Protein AF-A0A966STJ0-F1 (afdb_monomer_lite)

Sequence (130 aa):
MSTTLALPTVEEEVWRYSRIGELDLAKYRSATSTTTVENAEGVQLAGSEASGLMGVAITTAPDVFAQMNTDNAAVIALKIAKGRVHATTVVITHTINESGVVVYPRLVIDAAENSEITVVERFVSADDVA

pLDDT: mean 93.43, std 9.1, range [36.28, 98.81]

Secondary structure (DSSP, 8-state):
----PPPP-TTSGGGTTS-GGG--GGG-EE---EEEEES-TTTEE-HHHHHTTTTSS--S-S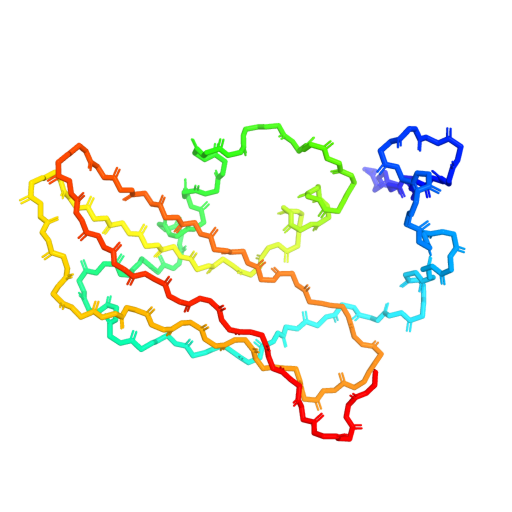SHHHHHHHHT-EEEEEEE-TT-B--S-EEEEEEE-STTEE--EEEEEEE-TT-B--EEEEEEE-TT--

Structure (mmCIF, N/CA/C/O backbone):
data_AF-A0A966STJ0-F1
#
_entry.id   AF-A0A966STJ0-F1
#
loop_
_atom_site.group_PDB
_atom_site.id
_atom_site.type_symbol
_atom_site.label_atom_id
_atom_site.label_alt_id
_atom_site.label_comp_id
_atom_site.label_asym_id
_atom_site.label_entity_id
_atom_site.label_seq_id
_atom_site.pdbx_PDB_ins_code
_atom_site.Cartn_x
_atom_site.Cartn_y
_atom_site.Cartn_z
_atom_site.occupancy
_atom_site.B_iso_or_equiv
_atom_site.auth_seq_id
_atom_site.auth_comp_id
_atom_site.auth_asym_id
_atom_site.auth_atom_id
_atom_site.pdbx_PDB_model_num
ATOM 1 N N . MET A 1 1 ? 9.464 21.736 -12.434 1.00 36.28 1 MET A N 1
ATOM 2 C CA . MET A 1 1 ? 10.486 20.942 -13.145 1.00 36.28 1 MET A CA 1
ATOM 3 C C . MET A 1 1 ? 10.380 19.529 -12.612 1.00 36.28 1 MET A C 1
ATOM 5 O O . MET A 1 1 ? 10.406 19.387 -11.400 1.00 36.28 1 MET A O 1
ATOM 9 N N . SER A 1 2 ? 10.147 18.528 -13.464 1.00 44.66 2 SER A N 1
ATOM 10 C CA . SER A 1 2 ? 10.057 17.136 -13.008 1.00 44.66 2 SER A CA 1
ATOM 11 C C . SER A 1 2 ? 11.478 16.608 -12.846 1.00 44.66 2 SER A C 1
ATOM 13 O O . SER A 1 2 ? 12.163 16.369 -13.839 1.00 44.66 2 SER A O 1
ATOM 15 N N . THR A 1 3 ? 11.963 16.520 -11.611 1.00 48.38 3 THR A N 1
ATOM 16 C CA . THR A 1 3 ? 13.266 15.921 -11.320 1.00 48.38 3 THR A CA 1
ATOM 17 C C . THR A 1 3 ? 13.141 14.427 -11.589 1.00 48.38 3 THR A C 1
ATOM 19 O O . THR A 1 3 ? 12.333 13.753 -10.959 1.00 48.38 3 THR A O 1
ATOM 22 N N . THR A 1 4 ? 13.881 13.906 -12.567 1.00 71.44 4 THR A N 1
ATOM 23 C CA . THR A 1 4 ? 13.948 12.454 -12.770 1.00 71.44 4 THR A CA 1
ATOM 24 C C . THR A 1 4 ? 14.695 11.866 -11.579 1.00 71.44 4 THR A C 1
ATOM 26 O O . THR A 1 4 ? 15.853 12.213 -11.353 1.00 71.44 4 THR A O 1
ATOM 29 N N . LEU A 1 5 ? 14.015 11.042 -10.784 1.00 79.56 5 LEU A N 1
ATOM 30 C CA . LEU A 1 5 ? 14.624 10.337 -9.664 1.00 79.56 5 LEU A CA 1
ATOM 31 C C . LEU A 1 5 ? 15.671 9.349 -10.200 1.00 79.56 5 LEU A C 1
ATOM 33 O O . LEU A 1 5 ? 15.371 8.552 -11.088 1.00 79.56 5 LEU A O 1
ATOM 37 N N . ALA A 1 6 ? 16.898 9.414 -9.681 1.00 87.50 6 ALA A N 1
ATOM 38 C CA . ALA A 1 6 ? 17.951 8.476 -10.053 1.00 87.50 6 ALA A CA 1
ATOM 39 C C . ALA A 1 6 ? 17.683 7.113 -9.401 1.00 87.50 6 ALA A C 1
ATOM 41 O O . ALA A 1 6 ? 17.448 7.039 -8.194 1.00 87.50 6 ALA A O 1
ATOM 42 N N . LEU A 1 7 ? 17.709 6.045 -10.201 1.00 91.56 7 LEU A N 1
ATOM 43 C CA . LEU A 1 7 ? 17.601 4.685 -9.683 1.00 91.56 7 LEU A CA 1
ATOM 44 C C . LEU A 1 7 ? 18.905 4.273 -8.986 1.00 91.56 7 LEU A C 1
ATOM 46 O O . LEU A 1 7 ? 19.980 4.596 -9.499 1.00 91.56 7 LEU A O 1
ATOM 50 N N . PRO A 1 8 ? 18.819 3.568 -7.846 1.00 93.44 8 PRO A N 1
ATOM 51 C CA . PRO A 1 8 ? 19.990 3.117 -7.118 1.00 93.44 8 PRO A CA 1
ATOM 52 C C . PRO A 1 8 ? 20.766 2.052 -7.887 1.00 93.44 8 PRO A C 1
ATOM 54 O O . PRO A 1 8 ? 20.228 1.354 -8.752 1.00 93.44 8 PRO A O 1
ATOM 57 N N . THR A 1 9 ? 22.034 1.889 -7.522 1.00 93.19 9 THR A N 1
ATOM 58 C CA . THR A 1 9 ? 22.910 0.858 -8.092 1.00 93.19 9 THR A CA 1
ATOM 59 C C . THR A 1 9 ? 23.404 -0.107 -7.017 1.00 93.19 9 THR A C 1
ATOM 61 O O . THR A 1 9 ? 23.339 0.163 -5.821 1.00 93.19 9 THR A O 1
ATOM 64 N N . VAL A 1 10 ? 23.950 -1.250 -7.440 1.00 94.50 10 VAL A N 1
ATOM 65 C CA . VAL A 1 10 ? 24.557 -2.242 -6.531 1.00 94.50 10 VAL A CA 1
ATOM 66 C C . VAL A 1 10 ? 25.848 -1.753 -5.853 1.00 94.50 10 VAL A C 1
ATOM 68 O O . VAL A 1 10 ? 26.373 -2.440 -4.976 1.00 94.50 10 VAL A O 1
ATOM 71 N N . GLU A 1 11 ? 26.382 -0.591 -6.251 1.00 94.25 11 GLU A N 1
ATOM 72 C CA . GLU A 1 11 ? 27.538 0.039 -5.595 1.00 94.25 11 GLU A CA 1
ATOM 73 C C . GLU A 1 11 ? 27.163 0.603 -4.215 1.00 94.25 11 GLU A C 1
ATOM 75 O O . GLU A 1 11 ? 28.009 0.685 -3.320 1.00 94.25 11 GLU A O 1
ATOM 80 N N . GLU A 1 12 ? 25.886 0.934 -4.013 1.00 93.44 12 GLU A N 1
ATOM 81 C CA . GLU A 1 12 ? 25.345 1.374 -2.732 1.00 93.44 12 GLU A CA 1
ATOM 82 C C . GLU A 1 12 ? 25.196 0.195 -1.758 1.00 93.44 12 GLU A C 1
ATOM 84 O O . GLU A 1 12 ? 24.626 -0.846 -2.087 1.00 93.44 12 GLU A O 1
ATOM 89 N N . GLU A 1 13 ? 25.662 0.373 -0.515 1.00 93.56 13 GLU A N 1
ATOM 90 C CA . GLU A 1 13 ? 25.654 -0.667 0.531 1.00 93.56 13 GLU A CA 1
ATOM 91 C C . GLU A 1 13 ? 24.276 -1.322 0.712 1.00 93.56 13 GLU A C 1
ATOM 93 O O . GLU A 1 13 ? 24.177 -2.545 0.791 1.00 93.56 13 GLU A O 1
ATOM 98 N N . VAL A 1 14 ? 23.212 -0.511 0.721 1.00 92.69 14 VAL A N 1
ATOM 99 C CA . VAL A 1 14 ? 21.820 -0.947 0.937 1.00 92.69 14 VAL A CA 1
ATOM 100 C C . VAL A 1 14 ? 21.338 -1.896 -0.172 1.00 92.69 14 VAL A C 1
ATOM 102 O O . VAL A 1 14 ? 20.484 -2.746 0.072 1.00 92.69 14 VAL A O 1
ATOM 105 N N . TRP A 1 15 ? 21.916 -1.803 -1.372 1.00 95.88 15 TRP A N 1
ATOM 106 C CA . TRP A 1 15 ? 21.473 -2.528 -2.563 1.00 95.88 15 TRP A CA 1
ATOM 107 C C . TRP A 1 15 ? 22.442 -3.612 -3.036 1.00 95.88 15 TRP A C 1
ATOM 109 O O . TRP A 1 15 ? 22.114 -4.340 -3.972 1.00 95.88 15 TRP A O 1
ATOM 119 N N . ARG A 1 16 ? 23.600 -3.783 -2.382 1.00 95.81 16 ARG A N 1
ATOM 120 C CA . ARG A 1 16 ? 24.671 -4.706 -2.808 1.00 95.81 16 ARG A CA 1
ATOM 121 C C . ARG A 1 16 ? 24.207 -6.143 -3.063 1.00 95.81 16 ARG A C 1
ATO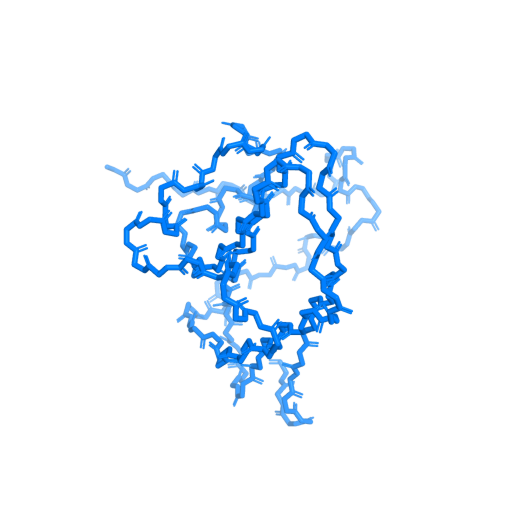M 123 O O . ARG A 1 16 ? 24.748 -6.818 -3.934 1.00 95.81 16 ARG A O 1
ATOM 130 N N . TYR A 1 17 ? 23.234 -6.620 -2.290 1.00 95.44 17 TYR A N 1
ATOM 131 C CA . TYR A 1 17 ? 22.709 -7.987 -2.394 1.00 95.44 17 TYR A CA 1
ATOM 132 C C . TYR A 1 17 ? 21.354 -8.067 -3.112 1.00 95.44 17 TYR A C 1
ATOM 134 O O . TYR A 1 17 ? 20.776 -9.148 -3.217 1.00 95.44 17 TYR A O 1
ATOM 142 N N . SER A 1 18 ? 20.845 -6.938 -3.611 1.00 93.06 18 SER A N 1
ATOM 143 C CA . SER A 1 18 ? 19.657 -6.869 -4.459 1.00 93.06 18 SER A CA 1
ATOM 144 C C . SER A 1 18 ? 20.060 -6.911 -5.932 1.00 93.06 18 SER A C 1
ATOM 146 O O . SER A 1 18 ? 21.119 -6.424 -6.321 1.00 93.06 18 SER A O 1
ATOM 148 N N . ARG A 1 19 ? 19.181 -7.425 -6.794 1.00 94.56 19 ARG A N 1
ATOM 149 C CA . ARG A 1 19 ? 19.342 -7.353 -8.256 1.00 94.56 19 ARG A CA 1
ATOM 150 C C . ARG A 1 19 ? 18.851 -6.018 -8.816 1.00 94.56 19 ARG A C 1
ATOM 152 O O . ARG A 1 19 ? 18.232 -5.972 -9.872 1.00 94.56 19 ARG A O 1
ATOM 159 N N . ILE A 1 20 ? 19.092 -4.920 -8.101 1.00 94.62 20 ILE A N 1
ATOM 160 C CA . ILE A 1 20 ? 18.471 -3.631 -8.420 1.00 94.62 20 ILE A CA 1
ATOM 161 C C . ILE A 1 20 ? 18.865 -3.104 -9.806 1.00 94.62 20 ILE A C 1
ATOM 163 O O . ILE A 1 20 ? 18.064 -2.450 -10.460 1.00 94.62 20 ILE A O 1
ATOM 167 N N . GLY A 1 21 ? 20.054 -3.473 -10.297 1.00 92.00 21 GLY A N 1
ATOM 168 C CA . GLY A 1 21 ? 20.509 -3.147 -11.652 1.00 92.00 21 GLY A CA 1
ATOM 169 C C . GLY A 1 21 ? 19.772 -3.886 -12.780 1.00 92.00 21 GLY A C 1
ATOM 170 O O . GLY A 1 21 ? 19.942 -3.522 -13.939 1.00 92.00 21 GLY A O 1
ATOM 171 N N . GLU A 1 22 ? 18.966 -4.908 -12.471 1.00 93.94 22 GLU A N 1
ATOM 172 C CA . GLU A 1 22 ? 18.102 -5.597 -13.445 1.00 93.94 22 GLU A CA 1
ATOM 173 C C . GLU A 1 22 ? 16.721 -4.925 -13.579 1.00 93.94 22 GLU A C 1
ATOM 175 O O . GLU A 1 22 ? 16.000 -5.190 -14.544 1.00 93.94 22 GLU A O 1
ATOM 180 N N . LEU A 1 23 ? 16.341 -4.049 -12.636 1.00 93.25 23 LEU A N 1
ATOM 181 C CA . LEU A 1 23 ? 15.062 -3.344 -12.661 1.00 93.25 23 LEU A CA 1
ATOM 182 C C . LEU A 1 23 ? 15.094 -2.208 -13.689 1.00 93.25 23 LEU A C 1
ATOM 184 O O . LEU A 1 23 ? 15.762 -1.194 -13.506 1.00 93.25 23 LEU A O 1
ATOM 188 N N . ASP A 1 24 ? 14.293 -2.354 -14.740 1.00 92.50 24 ASP A N 1
ATOM 189 C CA . ASP A 1 24 ? 14.081 -1.322 -15.752 1.00 92.50 24 ASP A CA 1
ATOM 190 C C . ASP A 1 24 ? 12.651 -0.781 -15.654 1.00 92.50 24 ASP A C 1
ATOM 192 O O . ASP A 1 24 ? 11.716 -1.329 -16.244 1.00 92.50 24 ASP A O 1
ATOM 196 N N . LEU A 1 25 ? 12.480 0.303 -14.890 1.00 91.69 25 LEU A N 1
ATOM 197 C CA . LEU A 1 25 ? 11.174 0.938 -14.698 1.00 91.69 25 LEU A CA 1
ATOM 198 C C . LEU A 1 25 ? 10.571 1.485 -15.998 1.00 91.69 25 LEU A C 1
ATOM 200 O O . LEU A 1 25 ? 9.354 1.619 -16.072 1.00 91.69 25 LEU A O 1
ATOM 204 N N . ALA A 1 26 ? 11.373 1.762 -17.033 1.00 91.94 26 ALA A N 1
ATOM 205 C CA . ALA A 1 26 ? 10.859 2.284 -18.299 1.00 91.94 26 ALA A CA 1
ATOM 206 C C . ALA A 1 26 ? 10.016 1.253 -19.071 1.00 91.94 26 ALA A C 1
ATOM 208 O O . ALA A 1 26 ? 9.260 1.624 -19.969 1.00 91.94 26 ALA A O 1
ATOM 209 N N . LYS A 1 27 ? 10.115 -0.035 -18.715 1.00 94.00 27 LYS A N 1
ATOM 210 C CA . LYS A 1 27 ? 9.264 -1.104 -19.259 1.00 94.00 27 LYS A CA 1
ATOM 211 C C . LYS A 1 27 ? 7.857 -1.119 -18.668 1.00 94.00 27 LYS A C 1
ATOM 213 O O . LYS A 1 27 ? 6.988 -1.788 -19.222 1.00 94.00 27 LYS A O 1
ATOM 218 N N . TYR A 1 28 ? 7.637 -0.413 -17.562 1.00 94.81 28 TYR A N 1
ATOM 219 C CA . TYR A 1 28 ? 6.372 -0.413 -16.847 1.00 94.81 28 TYR A CA 1
ATOM 220 C C . TYR A 1 28 ? 5.646 0.907 -17.050 1.00 94.81 28 TYR A C 1
ATOM 222 O O . TYR A 1 28 ? 6.236 1.986 -17.010 1.00 94.81 28 TYR A O 1
ATOM 230 N N . ARG A 1 29 ? 4.330 0.826 -17.218 1.00 95.62 29 ARG A N 1
ATOM 231 C CA . ARG A 1 29 ? 3.464 2.005 -17.201 1.00 95.62 29 ARG A CA 1
ATOM 232 C C . ARG A 1 29 ? 2.759 2.134 -15.858 1.00 95.62 29 ARG A C 1
ATOM 234 O O . ARG A 1 29 ? 2.409 1.130 -15.241 1.00 95.62 29 ARG A O 1
ATOM 241 N N . SER A 1 30 ? 2.500 3.359 -15.424 1.00 95.19 30 SER A N 1
ATOM 242 C CA . SER A 1 30 ? 1.726 3.582 -14.204 1.00 95.19 30 SER A CA 1
ATOM 243 C C . SER A 1 30 ? 0.288 3.089 -14.369 1.00 95.19 30 SER A C 1
ATOM 245 O O . SER A 1 30 ? -0.361 3.368 -15.379 1.00 95.19 30 SER A O 1
ATOM 247 N N . ALA A 1 31 ? -0.216 2.389 -13.358 1.00 95.38 31 ALA A N 1
ATOM 248 C CA . ALA A 1 31 ? -1.603 1.956 -13.268 1.00 95.38 31 ALA A CA 1
ATOM 249 C C . ALA A 1 31 ? -2.099 2.009 -11.815 1.00 95.38 31 ALA A C 1
ATOM 251 O O . ALA A 1 31 ? -1.380 2.399 -10.892 1.00 95.38 31 ALA A O 1
ATOM 252 N N . THR A 1 32 ? -3.343 1.590 -11.604 1.00 94.31 32 THR A N 1
ATOM 253 C CA . THR A 1 32 ? -3.930 1.410 -10.273 1.00 94.31 32 THR A CA 1
ATOM 254 C C . THR A 1 32 ? -4.314 -0.052 -10.096 1.00 94.31 32 THR A C 1
ATOM 256 O O . THR A 1 32 ? -4.8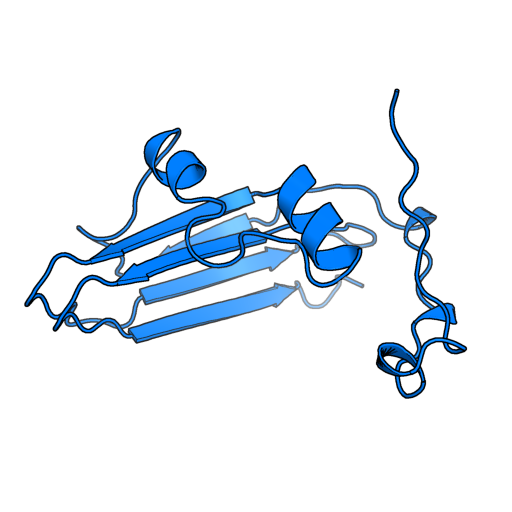66 -0.666 -11.008 1.00 94.31 32 THR A O 1
ATOM 259 N N . SER A 1 33 ? -4.029 -0.621 -8.925 1.00 95.38 33 SER A N 1
ATOM 260 C CA . SER A 1 33 ? -4.513 -1.953 -8.571 1.00 95.38 33 SER A CA 1
ATOM 261 C C . SER A 1 33 ? -5.995 -1.902 -8.203 1.00 95.38 33 SER A C 1
ATOM 263 O O . SER A 1 33 ? -6.486 -0.927 -7.632 1.00 95.38 33 SER A O 1
ATOM 265 N N . THR A 1 34 ? -6.722 -2.982 -8.478 1.00 96.81 34 THR A N 1
ATOM 266 C CA . THR A 1 34 ? -8.058 -3.144 -7.896 1.00 96.81 34 THR A CA 1
ATOM 267 C C . THR A 1 34 ? -7.879 -3.468 -6.422 1.00 96.81 34 THR A C 1
ATOM 269 O O . THR A 1 34 ? -7.253 -4.474 -6.096 1.00 96.81 34 THR A O 1
ATOM 272 N N . THR A 1 35 ? -8.397 -2.620 -5.533 1.00 97.69 35 THR A N 1
ATOM 273 C CA . THR A 1 35 ? -8.232 -2.818 -4.091 1.00 97.69 35 THR A CA 1
ATOM 274 C C . THR A 1 35 ? -9.561 -3.067 -3.400 1.00 97.69 35 THR A C 1
ATOM 276 O O . THR A 1 35 ? -10.525 -2.333 -3.606 1.00 97.69 35 THR A O 1
ATOM 279 N N . THR A 1 36 ? -9.588 -4.095 -2.557 1.00 98.19 36 THR A N 1
ATOM 280 C CA . THR A 1 36 ? -10.689 -4.387 -1.635 1.00 98.19 36 THR A CA 1
ATOM 281 C C . THR A 1 36 ? -10.212 -4.205 -0.202 1.00 98.19 36 THR A C 1
ATOM 283 O O . THR A 1 36 ? -9.053 -4.482 0.114 1.00 98.19 36 THR A O 1
ATOM 286 N N . VAL A 1 37 ? -11.104 -3.707 0.652 1.00 98.44 37 VAL A N 1
ATOM 287 C CA . VAL A 1 37 ? -10.869 -3.547 2.086 1.00 98.44 37 VAL A CA 1
ATOM 288 C C . VAL A 1 37 ? -12.035 -4.200 2.808 1.00 98.44 37 VAL A C 1
ATOM 290 O O . VAL A 1 37 ? -13.181 -3.787 2.644 1.00 98.44 37 VAL A O 1
ATOM 293 N N . GLU A 1 38 ? -11.739 -5.240 3.572 1.00 98.69 38 GLU A N 1
ATOM 294 C CA . GLU A 1 38 ? -12.720 -6.031 4.306 1.00 98.69 38 GLU A CA 1
ATOM 295 C C . GLU A 1 38 ? -12.595 -5.760 5.806 1.00 98.69 38 GLU A C 1
ATOM 297 O O . GLU A 1 38 ? -11.488 -5.586 6.324 1.00 98.69 38 GLU A O 1
ATOM 302 N N . ASN A 1 39 ? -13.731 -5.775 6.508 1.00 98.31 39 ASN A N 1
ATOM 303 C CA . ASN A 1 39 ? -13.834 -5.626 7.962 1.00 98.31 39 ASN A CA 1
ATOM 304 C C . ASN A 1 39 ? -13.246 -4.319 8.521 1.00 98.31 39 ASN A C 1
ATOM 306 O O . ASN A 1 39 ? -12.731 -4.321 9.635 1.00 98.31 39 ASN A O 1
ATOM 310 N N . ALA A 1 40 ? -13.254 -3.215 7.770 1.00 97.75 40 ALA A N 1
ATOM 311 C CA . ALA A 1 40 ? -12.669 -1.937 8.198 1.00 97.75 40 ALA A CA 1
ATOM 312 C C . ALA A 1 40 ? -13.708 -0.916 8.692 1.00 97.75 40 ALA A C 1
ATOM 314 O O . ALA A 1 40 ? -13.451 0.295 8.721 1.00 97.75 40 ALA A O 1
ATOM 315 N N . GLU A 1 41 ? -14.898 -1.385 9.071 1.00 96.38 41 GLU A N 1
ATOM 316 C CA . GLU A 1 41 ? -15.994 -0.529 9.504 1.00 96.38 41 GLU A CA 1
ATOM 317 C C . GLU A 1 41 ? -15.578 0.311 10.718 1.00 96.38 41 GLU A C 1
ATOM 319 O O . GLU A 1 41 ? -15.094 -0.198 11.728 1.00 96.38 41 GLU A O 1
ATOM 324 N N . GLY A 1 42 ? -15.774 1.627 10.619 1.00 95.62 42 GLY A N 1
ATOM 325 C CA . GLY A 1 42 ? -15.465 2.566 11.699 1.00 95.62 42 GLY A CA 1
ATOM 326 C C . GLY A 1 42 ? -13.981 2.900 11.882 1.00 95.62 42 GLY A C 1
ATOM 327 O O . GLY A 1 42 ? -13.678 3.725 12.742 1.00 95.62 42 GLY A O 1
ATOM 328 N N . VAL A 1 43 ? -13.076 2.315 11.088 1.00 97.81 43 VAL A N 1
ATOM 329 C CA . VAL A 1 43 ? -11.635 2.632 11.124 1.00 97.81 43 VAL A CA 1
ATOM 330 C C . VAL A 1 43 ? -11.088 3.136 9.788 1.00 97.81 43 VAL A C 1
ATOM 332 O O . VAL A 1 43 ? -10.104 3.871 9.790 1.00 97.81 43 VAL A O 1
ATOM 335 N N . GLN A 1 44 ? -11.700 2.794 8.650 1.00 98.12 44 GLN A N 1
ATOM 336 C CA . GLN A 1 44 ? -11.251 3.286 7.345 1.00 98.12 44 GLN A CA 1
ATOM 337 C C . GLN A 1 44 ? -11.666 4.743 7.103 1.00 98.12 44 GLN A C 1
ATOM 339 O O . GLN A 1 44 ? -12.842 5.092 7.197 1.00 98.12 44 GLN A O 1
ATOM 344 N N . LEU A 1 45 ? -10.695 5.580 6.734 1.00 97.31 45 LEU A N 1
ATOM 345 C CA . LEU A 1 45 ? -10.921 6.953 6.283 1.00 97.31 45 LEU A CA 1
ATOM 346 C C . LEU A 1 45 ? -11.093 7.008 4.760 1.00 97.31 45 LEU A C 1
ATOM 348 O O . LEU A 1 45 ? -10.591 6.151 4.030 1.00 97.31 45 LEU A O 1
ATOM 352 N N . ALA A 1 46 ? -11.757 8.057 4.274 1.00 92.69 46 ALA A N 1
ATOM 353 C CA . ALA A 1 46 ? -12.003 8.272 2.851 1.00 92.69 46 ALA A CA 1
ATOM 354 C C . ALA A 1 46 ? -11.517 9.651 2.378 1.00 92.69 46 ALA A C 1
ATOM 356 O O . ALA A 1 46 ? -11.403 10.600 3.154 1.00 92.69 46 ALA A O 1
ATOM 357 N N . GLY A 1 47 ? -11.253 9.764 1.073 1.00 92.62 47 GLY A N 1
ATOM 358 C CA . GLY A 1 47 ? -10.951 11.035 0.412 1.00 92.62 47 GLY A CA 1
ATOM 359 C C . GLY A 1 47 ? -9.788 11.802 1.050 1.00 92.62 47 GLY A C 1
ATOM 360 O O . GLY A 1 47 ? -8.737 11.238 1.348 1.00 92.62 47 GLY A O 1
ATOM 361 N N . SER A 1 48 ? -9.982 13.104 1.269 1.00 93.81 48 SER A N 1
ATOM 362 C CA . SER A 1 48 ? -8.943 13.996 1.797 1.00 93.81 48 SER A CA 1
ATOM 363 C C . SER A 1 48 ? -8.507 13.667 3.225 1.00 93.81 48 SER A C 1
ATOM 365 O O . SER A 1 48 ? -7.373 13.967 3.581 1.00 93.81 48 SER A O 1
ATOM 367 N N . GLU A 1 49 ? -9.368 13.051 4.042 1.00 94.50 49 GLU A N 1
ATOM 368 C CA . GLU A 1 49 ? -8.985 12.616 5.392 1.00 94.50 49 GLU A CA 1
ATOM 369 C C . GLU A 1 49 ? -7.962 11.481 5.336 1.00 94.50 49 GLU A C 1
ATOM 371 O O . GLU A 1 49 ? -7.012 11.469 6.115 1.00 94.50 49 GLU A O 1
ATOM 376 N N . ALA A 1 50 ? -8.109 10.569 4.368 1.00 95.06 50 ALA A N 1
ATOM 377 C CA . ALA A 1 50 ? -7.141 9.505 4.145 1.00 95.06 50 ALA A CA 1
ATOM 378 C C . ALA A 1 50 ? -5.796 10.065 3.661 1.00 95.06 50 ALA A C 1
ATOM 380 O O . ALA A 1 50 ? -4.755 9.776 4.249 1.00 95.06 50 ALA A O 1
ATOM 381 N N . SER A 1 51 ? -5.812 10.924 2.636 1.00 93.12 51 SER A N 1
ATOM 382 C CA . SER A 1 51 ? -4.592 11.565 2.125 1.00 93.12 51 SER A CA 1
ATOM 383 C C . SER A 1 51 ? -3.912 12.460 3.166 1.00 93.12 51 SER A C 1
ATOM 385 O O . SER A 1 51 ? -2.690 12.560 3.175 1.00 93.12 51 SER A O 1
ATOM 387 N N . GLY A 1 52 ? -4.679 13.069 4.075 1.00 93.56 52 GLY A N 1
ATOM 388 C CA . GLY A 1 52 ? -4.159 13.897 5.164 1.00 93.56 52 GLY A CA 1
ATOM 389 C C . GLY A 1 52 ? -3.319 13.136 6.195 1.00 93.56 52 GLY A C 1
ATOM 390 O O . GLY A 1 52 ? -2.557 13.765 6.923 1.00 93.56 52 GLY A O 1
ATOM 391 N N . LEU A 1 53 ? -3.416 11.800 6.247 1.00 93.25 53 LEU A N 1
ATOM 392 C CA . LEU A 1 53 ? -2.543 10.971 7.083 1.00 93.25 53 LEU A CA 1
ATOM 393 C C . LEU A 1 53 ? -1.220 10.600 6.400 1.00 93.25 53 LEU A C 1
ATOM 395 O O . LEU A 1 53 ? -0.337 10.027 7.040 1.00 93.25 53 LEU A O 1
ATOM 399 N N . MET A 1 54 ? -1.019 10.919 5.121 1.00 92.12 54 MET A N 1
ATOM 400 C CA . MET A 1 54 ? 0.290 10.712 4.507 1.00 92.12 54 MET A CA 1
ATOM 401 C C . MET A 1 54 ? 1.359 11.533 5.235 1.00 92.12 54 MET A C 1
ATOM 403 O O . MET A 1 54 ? 1.190 12.720 5.495 1.00 92.12 54 MET A O 1
ATOM 407 N N . GLY A 1 55 ? 2.481 10.890 5.558 1.00 87.00 55 GLY A N 1
ATOM 408 C CA . GLY A 1 55 ? 3.607 11.551 6.217 1.00 87.00 55 GLY A CA 1
ATOM 409 C C . GLY A 1 55 ? 3.547 11.584 7.746 1.00 87.00 55 GLY A C 1
ATOM 410 O O . GLY A 1 55 ? 4.493 12.071 8.353 1.00 87.00 55 GLY A O 1
ATOM 411 N N . VAL A 1 56 ? 2.508 11.033 8.391 1.00 86.69 56 VAL A N 1
ATOM 412 C CA . VAL A 1 56 ? 2.442 10.985 9.870 1.00 86.69 56 VAL A CA 1
ATOM 413 C C . VAL A 1 56 ? 3.495 10.062 10.492 1.00 86.69 56 VAL A C 1
ATOM 415 O O . VAL A 1 56 ? 3.973 10.336 11.588 1.00 86.69 56 VAL A O 1
ATOM 418 N N . ALA A 1 57 ? 3.871 8.986 9.792 1.00 86.44 57 ALA A N 1
ATOM 419 C CA . ALA A 1 57 ? 4.856 8.005 10.258 1.00 86.44 57 ALA A CA 1
ATOM 420 C C . ALA A 1 57 ? 6.193 8.101 9.504 1.00 86.44 57 ALA A C 1
ATOM 422 O O . ALA A 1 57 ? 7.254 8.163 10.119 1.00 86.44 57 ALA A O 1
ATOM 423 N N . ILE A 1 58 ? 6.149 8.136 8.167 1.00 88.62 58 ILE A N 1
ATOM 424 C CA . ILE A 1 58 ? 7.331 8.299 7.309 1.00 88.62 58 ILE A CA 1
ATOM 425 C C . ILE A 1 58 ? 7.372 9.753 6.840 1.00 88.62 58 ILE A C 1
ATOM 427 O O . ILE A 1 58 ? 6.706 10.106 5.868 1.00 88.62 58 ILE A O 1
ATOM 431 N N . THR A 1 59 ? 8.124 10.591 7.551 1.00 90.25 59 THR A N 1
ATOM 432 C CA . THR A 1 59 ? 8.257 12.035 7.273 1.00 90.25 59 THR A CA 1
ATOM 433 C C . THR A 1 59 ? 9.346 12.358 6.250 1.00 90.25 59 THR A C 1
ATOM 435 O O . THR A 1 59 ? 9.296 13.404 5.609 1.00 90.25 59 THR A O 1
ATOM 438 N N . THR A 1 60 ? 10.298 11.444 6.064 1.00 92.31 60 THR A N 1
ATOM 439 C CA . THR A 1 60 ? 11.367 11.521 5.063 1.00 92.31 60 THR A CA 1
ATOM 440 C C . THR A 1 60 ? 11.408 10.200 4.310 1.00 92.31 60 THR A C 1
ATOM 442 O O . THR A 1 60 ? 11.406 9.141 4.939 1.00 92.31 60 THR A O 1
ATOM 445 N N . ALA A 1 61 ? 11.443 10.245 2.976 1.00 92.62 61 ALA A N 1
ATOM 446 C CA . ALA A 1 61 ? 11.564 9.038 2.166 1.00 92.62 61 ALA A CA 1
ATOM 447 C C . ALA A 1 61 ? 12.934 8.368 2.420 1.00 92.62 61 ALA A C 1
ATOM 449 O O . ALA A 1 61 ? 13.960 9.020 2.219 1.00 92.62 61 ALA A O 1
ATOM 450 N N . PRO A 1 62 ? 12.979 7.101 2.875 1.00 91.88 62 PRO A N 1
ATOM 451 C CA . PRO A 1 62 ? 14.238 6.401 3.138 1.00 91.88 62 PRO A CA 1
ATOM 452 C C . PRO A 1 62 ? 15.019 6.051 1.864 1.00 91.88 62 PRO A C 1
ATOM 454 O O . PRO A 1 62 ? 16.233 5.882 1.923 1.00 91.88 62 PRO A O 1
ATOM 457 N N . ASP A 1 63 ? 14.334 5.942 0.726 1.00 93.44 63 ASP A N 1
ATOM 458 C CA . ASP A 1 63 ? 14.920 5.626 -0.570 1.00 93.44 63 ASP A CA 1
ATOM 459 C C . ASP A 1 63 ? 14.064 6.183 -1.721 1.00 93.44 63 ASP A C 1
ATOM 461 O O . ASP A 1 63 ? 13.009 6.803 -1.523 1.00 93.44 63 ASP A O 1
ATOM 465 N N . VAL A 1 64 ? 14.529 5.949 -2.950 1.00 93.38 64 VAL A N 1
ATOM 466 C CA . VAL A 1 64 ? 13.857 6.412 -4.163 1.00 93.38 64 VAL A CA 1
ATOM 467 C C . VAL A 1 64 ? 12.477 5.777 -4.365 1.00 93.38 64 VAL A C 1
ATOM 469 O O . VAL A 1 64 ? 11.576 6.437 -4.876 1.00 93.38 64 VAL A O 1
ATOM 472 N N . PHE A 1 65 ? 12.271 4.523 -3.961 1.00 94.50 65 PHE A N 1
ATOM 473 C CA . PHE A 1 65 ? 11.009 3.810 -4.164 1.00 94.50 65 PHE A CA 1
ATOM 474 C C . PHE A 1 65 ? 9.947 4.294 -3.184 1.00 94.50 65 PHE A C 1
ATOM 476 O O . PHE A 1 65 ? 8.789 4.460 -3.565 1.00 94.50 65 PHE A O 1
ATOM 483 N N . ALA A 1 66 ? 10.338 4.617 -1.951 1.00 93.38 66 ALA A N 1
ATOM 484 C CA . ALA A 1 66 ? 9.477 5.285 -0.991 1.00 93.38 66 ALA A CA 1
ATOM 485 C C . ALA A 1 66 ? 9.085 6.695 -1.463 1.00 93.38 66 ALA A C 1
ATOM 487 O O . ALA A 1 66 ? 7.940 7.109 -1.251 1.00 93.38 66 ALA A O 1
ATOM 488 N N . GLN A 1 67 ? 9.988 7.416 -2.141 1.00 94.56 67 GLN A N 1
ATOM 489 C CA . GLN A 1 67 ? 9.658 8.692 -2.782 1.00 94.56 67 GLN A CA 1
ATOM 490 C C . GLN A 1 67 ? 8.672 8.489 -3.941 1.00 94.56 67 GLN A C 1
ATOM 492 O O . GLN A 1 67 ? 7.603 9.090 -3.924 1.00 94.56 67 GLN A O 1
ATOM 497 N N . MET A 1 68 ? 8.950 7.572 -4.877 1.00 95.19 68 MET A N 1
ATOM 498 C CA . MET A 1 68 ? 8.043 7.257 -5.994 1.00 95.19 68 MET A CA 1
ATOM 499 C C . MET A 1 68 ? 6.650 6.832 -5.515 1.00 95.19 68 MET A C 1
ATOM 501 O O . MET A 1 68 ? 5.645 7.267 -6.074 1.00 95.19 68 MET A O 1
ATOM 505 N N . ASN A 1 69 ? 6.577 6.002 -4.471 1.00 94.56 69 ASN A N 1
ATOM 506 C CA . ASN A 1 69 ? 5.317 5.579 -3.870 1.00 94.56 69 ASN A CA 1
ATOM 507 C C . ASN A 1 69 ? 4.577 6.751 -3.210 1.00 94.56 69 ASN A C 1
ATOM 509 O O . ASN A 1 69 ? 3.359 6.825 -3.314 1.00 94.56 69 ASN A O 1
ATOM 513 N N . THR A 1 70 ? 5.295 7.689 -2.586 1.00 93.19 70 THR A N 1
ATOM 514 C CA . THR A 1 70 ? 4.704 8.918 -2.030 1.00 93.19 70 THR A CA 1
ATOM 515 C C . THR A 1 70 ? 4.145 9.817 -3.136 1.00 93.19 70 THR A C 1
ATOM 517 O O . THR A 1 70 ? 3.025 10.304 -3.010 1.00 93.19 70 THR A O 1
ATOM 520 N N . ASP A 1 71 ? 4.884 9.987 -4.233 1.00 93.50 71 ASP A N 1
ATOM 521 C CA . ASP A 1 71 ? 4.514 10.876 -5.341 1.00 93.50 71 ASP A CA 1
ATOM 522 C C . ASP A 1 71 ? 3.296 10.373 -6.136 1.00 93.50 71 ASP A C 1
ATOM 524 O O . ASP A 1 71 ? 2.583 11.169 -6.744 1.00 93.50 71 ASP A O 1
ATOM 528 N N . ASN A 1 72 ? 3.044 9.059 -6.126 1.00 94.81 72 ASN A N 1
ATOM 529 C CA . ASN A 1 72 ? 2.006 8.402 -6.932 1.00 94.81 72 ASN A CA 1
ATOM 530 C C . ASN A 1 72 ? 0.963 7.645 -6.084 1.00 94.81 72 ASN A C 1
ATOM 532 O O . ASN A 1 72 ? 0.272 6.762 -6.594 1.00 94.81 72 ASN A O 1
ATOM 536 N N . ALA A 1 73 ? 0.872 7.950 -4.789 1.00 94.62 73 ALA A N 1
ATOM 537 C CA . ALA A 1 73 ? 0.167 7.135 -3.804 1.00 94.62 73 ALA A CA 1
ATOM 538 C C . ALA A 1 73 ? -1.331 6.928 -4.100 1.00 94.62 73 ALA A C 1
ATOM 540 O O . ALA A 1 73 ? -2.117 7.875 -4.140 1.00 94.62 73 ALA A O 1
ATOM 541 N N . ALA A 1 74 ? -1.752 5.663 -4.160 1.00 95.44 74 ALA A N 1
ATOM 542 C CA . ALA A 1 74 ? -3.144 5.256 -3.995 1.00 95.44 74 ALA A CA 1
ATOM 543 C C . ALA A 1 74 ? -3.394 4.934 -2.510 1.00 95.44 74 ALA A C 1
ATOM 545 O O . ALA A 1 74 ? -3.064 3.845 -2.035 1.00 95.44 74 ALA A O 1
ATOM 546 N N . VAL A 1 75 ? -3.914 5.915 -1.765 1.00 96.50 75 VAL A N 1
ATOM 547 C CA . VAL A 1 75 ? -3.949 5.886 -0.292 1.00 96.50 75 VAL A CA 1
ATOM 548 C C . VAL A 1 75 ? -5.120 5.079 0.262 1.00 96.50 75 VAL A C 1
ATOM 550 O O . VAL A 1 75 ? -6.276 5.330 -0.073 1.00 96.50 75 VAL A O 1
ATOM 553 N N . ILE A 1 76 ? -4.811 4.192 1.206 1.00 97.50 76 ILE A N 1
ATOM 554 C CA . ILE A 1 76 ? -5.751 3.592 2.152 1.00 97.50 76 ILE A CA 1
ATOM 555 C C . ILE A 1 76 ? -5.293 3.968 3.549 1.00 97.50 76 ILE A C 1
ATOM 557 O O . ILE A 1 76 ? -4.137 3.761 3.911 1.00 97.50 76 ILE A O 1
ATOM 561 N N . ALA A 1 77 ? -6.202 4.532 4.333 1.00 97.69 77 ALA A N 1
ATOM 562 C CA . ALA A 1 77 ? -5.886 5.012 5.662 1.00 97.69 77 ALA A CA 1
ATOM 563 C C . ALA A 1 77 ? -6.827 4.397 6.694 1.00 97.69 77 ALA A C 1
ATOM 565 O O . ALA A 1 77 ? -8.048 4.449 6.540 1.00 97.69 77 ALA A O 1
ATOM 566 N N . LEU A 1 78 ? -6.245 3.835 7.749 1.00 98.12 78 LEU A N 1
ATOM 567 C CA . LEU A 1 78 ? -6.946 3.307 8.909 1.00 98.12 78 LEU A CA 1
ATOM 568 C C . LEU A 1 78 ? -6.604 4.176 10.116 1.00 98.12 78 LEU A C 1
ATOM 570 O O . LEU A 1 78 ? -5.433 4.449 10.370 1.00 98.12 78 LEU A O 1
ATOM 574 N N . LYS A 1 79 ? -7.610 4.597 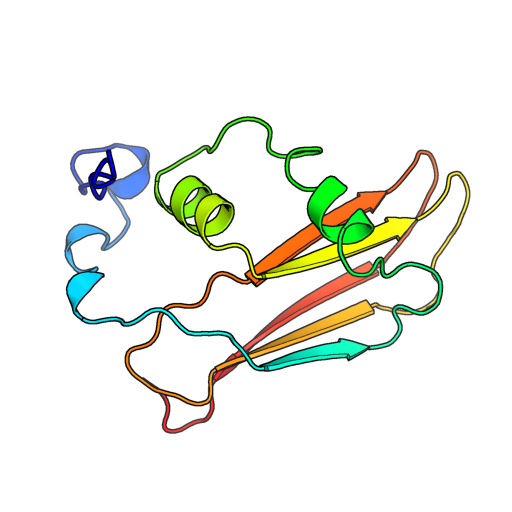10.876 1.00 97.56 79 LYS A N 1
ATOM 575 C CA . LYS A 1 79 ? -7.434 5.345 12.118 1.00 97.56 79 LYS A CA 1
ATOM 576 C C . LYS A 1 79 ? -8.210 4.668 13.232 1.00 97.56 79 LYS A C 1
ATOM 578 O O . LYS A 1 79 ? -9.414 4.457 13.111 1.00 97.56 79 LYS A O 1
ATOM 583 N N . ILE A 1 80 ? -7.536 4.370 14.338 1.00 97.69 80 ILE A N 1
ATOM 584 C CA . ILE A 1 80 ? -8.167 3.794 15.524 1.00 97.69 80 ILE A CA 1
ATOM 585 C C . ILE A 1 80 ? -7.955 4.702 16.736 1.00 97.69 80 ILE A C 1
ATOM 587 O O . ILE A 1 80 ? -6.853 5.170 17.023 1.00 97.69 80 ILE A O 1
ATOM 591 N N . ALA A 1 81 ? -9.054 5.010 17.426 1.00 97.62 81 ALA A N 1
ATOM 592 C CA . ALA A 1 81 ? -9.055 5.954 18.537 1.00 97.62 81 ALA A CA 1
ATOM 593 C C . ALA A 1 81 ? -8.441 5.362 19.816 1.00 97.62 81 ALA A C 1
ATOM 595 O O . ALA A 1 81 ? -8.393 4.147 20.010 1.00 97.62 81 ALA A O 1
ATOM 596 N N . LYS A 1 82 ? -8.015 6.249 20.723 1.00 98.38 82 LYS A N 1
ATOM 597 C CA . LYS A 1 82 ? -7.391 5.889 22.002 1.00 98.38 82 LYS A CA 1
ATOM 598 C C . LYS A 1 82 ? -8.269 4.917 22.796 1.00 98.38 82 LYS A C 1
ATOM 600 O O . LYS A 1 82 ? -9.467 5.154 22.955 1.00 98.38 82 LYS A O 1
ATOM 605 N N . GLY A 1 83 ? -7.669 3.849 23.321 1.00 98.50 83 GLY A N 1
ATOM 606 C CA . GLY A 1 83 ? -8.372 2.866 24.155 1.00 98.50 83 GLY A CA 1
ATOM 607 C C . GLY A 1 83 ? -9.350 1.954 23.404 1.00 98.50 83 GLY A C 1
ATOM 608 O O . GLY A 1 83 ? -10.184 1.315 24.046 1.00 98.50 83 GLY A O 1
ATOM 609 N N . ARG A 1 84 ? -9.333 1.932 22.063 1.00 98.31 84 ARG A N 1
ATOM 610 C CA . ARG A 1 84 ? -10.247 1.112 21.253 1.00 98.31 84 ARG A CA 1
ATOM 611 C C . ARG A 1 84 ? -9.549 -0.129 20.716 1.00 98.31 84 ARG A C 1
ATOM 613 O O . ARG A 1 84 ? -8.432 -0.044 20.224 1.00 98.31 84 ARG A O 1
ATOM 620 N N . VAL A 1 85 ? -10.265 -1.247 20.740 1.00 98.38 85 VAL A N 1
ATOM 621 C CA . VAL A 1 85 ? -9.877 -2.492 20.073 1.00 98.38 85 VAL A CA 1
ATOM 622 C C . VAL A 1 85 ? -10.798 -2.691 18.876 1.00 98.38 85 VAL A C 1
ATOM 624 O O . VAL A 1 85 ? -12.023 -2.643 19.028 1.00 98.38 85 VAL A O 1
ATOM 627 N N . HIS A 1 86 ? -10.222 -2.899 17.695 1.00 98.38 86 HIS A N 1
ATOM 628 C CA . HIS A 1 86 ? -10.954 -3.356 16.520 1.00 98.38 86 HIS A CA 1
ATOM 629 C C . HIS A 1 86 ? -10.983 -4.883 16.520 1.00 98.38 86 HIS A C 1
ATOM 631 O O . HIS A 1 86 ? -9.940 -5.529 16.483 1.00 98.38 86 HIS A O 1
ATOM 637 N N . ALA A 1 87 ? -12.179 -5.458 16.640 1.00 97.12 87 ALA A N 1
ATOM 638 C CA . ALA A 1 87 ? -12.342 -6.863 17.015 1.00 97.12 87 ALA A CA 1
ATOM 639 C C . ALA A 1 87 ? -12.029 -7.860 15.887 1.00 97.12 87 ALA A C 1
ATOM 641 O O . ALA A 1 87 ? -11.765 -9.030 16.156 1.00 97.12 87 ALA A O 1
ATOM 642 N N . THR A 1 88 ? -12.103 -7.422 14.632 1.00 98.00 88 THR A N 1
ATOM 643 C CA . THR A 1 88 ? -11.917 -8.263 13.447 1.00 98.00 88 THR A CA 1
ATOM 644 C C . THR A 1 88 ? -10.627 -7.899 12.723 1.00 98.00 88 THR A C 1
ATOM 646 O O . THR A 1 88 ? -10.147 -6.770 12.787 1.00 98.00 88 THR A O 1
ATOM 649 N N . THR A 1 89 ? -10.037 -8.861 12.017 1.00 98.62 89 THR A N 1
ATOM 650 C CA . THR A 1 89 ? -8.876 -8.584 11.168 1.00 98.62 89 THR A CA 1
ATOM 651 C C . THR A 1 89 ? -9.314 -7.804 9.936 1.00 98.62 89 THR A C 1
ATOM 653 O O . THR A 1 89 ? -10.124 -8.297 9.146 1.00 98.62 89 THR A O 1
ATOM 656 N N . VAL A 1 90 ? -8.739 -6.616 9.754 1.00 98.81 90 VAL A N 1
ATOM 657 C CA . VAL A 1 90 ? -8.863 -5.866 8.503 1.00 98.81 90 VAL A CA 1
ATOM 658 C C . VAL A 1 90 ? -8.013 -6.559 7.447 1.00 98.81 90 VAL A C 1
ATOM 660 O O . VAL A 1 90 ? -6.820 -6.783 7.665 1.00 98.81 90 VAL A O 1
ATOM 663 N N . VAL A 1 91 ? -8.609 -6.887 6.304 1.00 98.81 91 VAL A N 1
ATOM 664 C CA . VAL A 1 91 ? -7.891 -7.481 5.171 1.00 98.81 91 VAL A CA 1
ATOM 665 C C . VAL A 1 91 ? -7.935 -6.507 4.006 1.00 98.81 91 VAL A C 1
ATOM 667 O O . VAL A 1 91 ? -9.007 -6.145 3.529 1.00 98.81 91 VAL A O 1
ATOM 670 N N . ILE A 1 92 ? -6.763 -6.085 3.541 1.00 98.69 92 ILE A N 1
ATOM 671 C CA . ILE A 1 92 ? -6.610 -5.220 2.371 1.00 98.69 92 ILE A CA 1
ATOM 672 C C . ILE A 1 92 ? -5.995 -6.067 1.269 1.00 98.69 92 ILE A C 1
ATOM 674 O O . ILE A 1 92 ? -4.899 -6.595 1.440 1.00 98.69 92 ILE A O 1
ATOM 678 N N . THR A 1 93 ? -6.697 -6.231 0.149 1.00 98.62 93 THR A N 1
ATOM 679 C CA . THR A 1 93 ? -6.178 -6.986 -0.998 1.00 98.62 93 THR A CA 1
ATOM 680 C C . THR A 1 93 ? -6.014 -6.082 -2.203 1.00 98.62 93 THR A C 1
ATOM 682 O O . THR A 1 93 ? -7.003 -5.602 -2.757 1.00 98.62 93 THR A O 1
ATOM 685 N N . HIS A 1 94 ? -4.770 -5.912 -2.639 1.00 98.12 94 HIS A N 1
ATOM 686 C CA . HIS A 1 94 ? -4.405 -5.264 -3.891 1.00 98.12 94 HIS A CA 1
ATOM 687 C C . HIS A 1 94 ? -4.258 -6.320 -4.986 1.00 98.12 94 HIS A C 1
ATOM 689 O O . HIS A 1 94 ? -3.426 -7.218 -4.872 1.00 98.12 94 HIS A O 1
ATOM 695 N N . THR A 1 95 ? -5.051 -6.200 -6.048 1.00 97.56 95 THR A N 1
ATOM 696 C CA . THR A 1 95 ? -5.033 -7.115 -7.195 1.00 97.56 95 THR A CA 1
ATOM 697 C C . THR A 1 95 ? -4.519 -6.402 -8.440 1.00 97.56 95 THR A C 1
ATOM 699 O O . THR A 1 95 ? -5.061 -5.361 -8.832 1.00 97.56 95 THR A O 1
ATOM 702 N N . ILE A 1 96 ? -3.492 -6.969 -9.072 1.00 96.75 96 ILE A N 1
ATOM 703 C CA . ILE A 1 96 ? -2.974 -6.534 -10.372 1.00 96.75 96 ILE A CA 1
ATOM 704 C C . ILE A 1 96 ? -3.436 -7.538 -11.434 1.00 96.75 96 ILE A C 1
ATOM 706 O O . ILE A 1 96 ? -3.074 -8.710 -11.393 1.00 96.75 96 ILE A O 1
ATOM 710 N N . ASN A 1 97 ? -4.245 -7.068 -12.384 1.00 94.25 97 ASN A N 1
ATOM 711 C CA . ASN A 1 97 ? -4.832 -7.894 -13.450 1.00 94.25 97 ASN A CA 1
ATOM 712 C C . ASN A 1 97 ? -4.193 -7.628 -14.820 1.00 94.25 97 ASN A C 1
ATOM 714 O O . ASN A 1 97 ? -4.769 -7.957 -15.852 1.00 94.25 97 ASN A O 1
ATOM 718 N N . GLU A 1 98 ? -3.042 -6.960 -14.845 1.00 94.31 98 GLU A N 1
ATOM 719 C CA . GLU A 1 98 ? -2.419 -6.518 -16.081 1.00 94.31 98 GLU A CA 1
ATOM 720 C C . GLU A 1 98 ? -0.897 -6.574 -15.992 1.00 94.31 98 GLU A C 1
ATOM 722 O O . GLU A 1 98 ? -0.320 -6.151 -14.994 1.00 94.31 98 GLU A O 1
ATOM 727 N N . SER A 1 99 ? -0.258 -7.083 -17.045 1.00 95.12 99 SER A N 1
ATOM 728 C CA . SER A 1 99 ? 1.204 -7.175 -17.135 1.00 95.12 99 SER A CA 1
ATOM 729 C C . SER A 1 99 ? 1.845 -5.827 -17.469 1.00 95.12 99 SER A C 1
ATOM 731 O O . SER A 1 99 ? 1.225 -4.956 -18.089 1.00 95.12 99 SER A O 1
ATOM 733 N N . GLY A 1 100 ? 3.121 -5.669 -17.113 1.00 95.25 100 GLY A N 1
ATOM 734 C CA . GLY A 1 100 ? 3.901 -4.483 -17.493 1.00 95.25 100 GLY A CA 1
ATOM 735 C C . GLY A 1 100 ? 3.390 -3.176 -16.874 1.00 95.25 100 GLY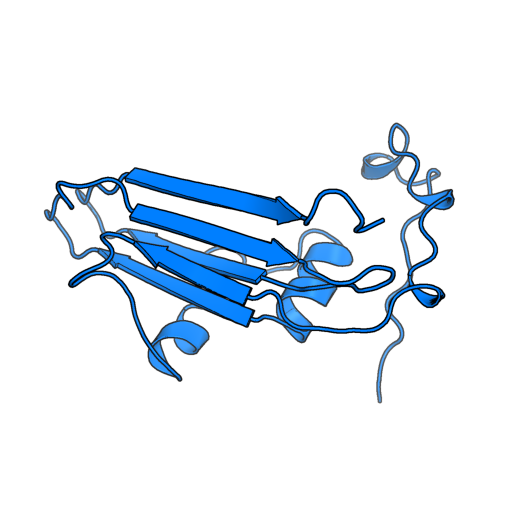 A C 1
ATOM 736 O O . GLY A 1 100 ? 3.532 -2.101 -17.466 1.00 95.25 100 GLY A O 1
ATOM 737 N N . VAL A 1 101 ? 2.776 -3.250 -15.691 1.00 96.19 101 VAL A N 1
ATOM 738 C CA . VAL A 1 101 ? 2.361 -2.076 -14.915 1.00 96.19 101 VAL A CA 1
ATOM 739 C C . VAL A 1 101 ? 3.167 -1.922 -13.638 1.00 96.19 101 VAL A C 1
ATOM 741 O O . VAL A 1 101 ? 3.619 -2.897 -13.046 1.00 96.19 101 VAL A O 1
ATOM 744 N N . VAL A 1 102 ? 3.285 -0.681 -13.181 1.00 95.88 102 VAL A N 1
ATOM 745 C CA . VAL A 1 102 ? 3.705 -0.348 -11.823 1.00 95.88 102 VAL A CA 1
ATOM 746 C C . VAL A 1 102 ? 2.535 0.313 -11.100 1.00 95.88 102 VAL A C 1
ATOM 748 O O . VAL A 1 102 ? 1.838 1.165 -11.656 1.00 95.88 102 VAL A O 1
ATOM 751 N N . VAL A 1 103 ? 2.297 -0.106 -9.860 1.00 96.56 103 VAL A N 1
ATOM 752 C CA . VAL A 1 103 ? 1.241 0.424 -8.991 1.00 96.56 103 VAL A CA 1
ATOM 753 C C . VAL A 1 103 ? 1.856 0.894 -7.678 1.00 96.56 103 VAL A C 1
ATOM 755 O O . VAL A 1 103 ? 2.845 0.331 -7.213 1.00 96.56 103 VAL A O 1
ATOM 758 N N . TYR A 1 104 ? 1.253 1.910 -7.063 1.00 96.94 104 TYR A N 1
ATOM 759 C CA . TYR A 1 104 ? 1.768 2.536 -5.842 1.00 96.94 104 TYR A CA 1
ATOM 760 C C . TYR A 1 104 ? 0.717 2.537 -4.718 1.00 96.94 104 TYR A C 1
ATOM 762 O O . TYR A 1 104 ? 0.266 3.604 -4.293 1.00 96.94 104 TYR A O 1
ATOM 770 N N . PRO A 1 105 ? 0.271 1.357 -4.244 1.00 96.44 105 PRO A N 1
ATOM 771 C CA . PRO A 1 105 ? -0.583 1.284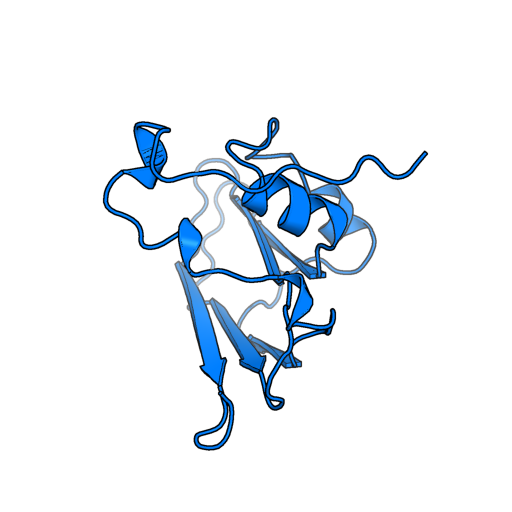 -3.064 1.00 96.44 105 PRO A CA 1
ATOM 772 C C . PRO A 1 105 ? 0.147 1.872 -1.852 1.00 96.44 105 PRO A C 1
ATOM 774 O O . PRO A 1 105 ? 1.357 1.687 -1.685 1.00 96.44 105 PRO A O 1
ATOM 777 N N . ARG A 1 106 ? -0.588 2.616 -1.024 1.00 95.69 106 ARG A N 1
ATOM 778 C CA . ARG A 1 106 ? -0.065 3.279 0.173 1.00 95.69 106 ARG A CA 1
ATOM 779 C C . ARG A 1 106 ? -1.002 3.033 1.346 1.00 95.69 106 ARG A C 1
ATOM 781 O O . ARG A 1 106 ? -2.031 3.696 1.454 1.00 95.69 106 ARG A O 1
ATOM 788 N N . LEU A 1 107 ? -0.618 2.138 2.249 1.00 96.69 107 LEU A N 1
ATOM 789 C CA . LEU A 1 107 ? -1.312 1.942 3.516 1.00 96.69 107 LEU A CA 1
ATOM 790 C C . LEU A 1 107 ? -0.749 2.873 4.600 1.00 96.69 107 LEU A C 1
ATOM 792 O O . LEU A 1 107 ? 0.460 2.938 4.820 1.00 96.69 107 LEU A O 1
ATOM 796 N N . VAL A 1 108 ? -1.634 3.585 5.298 1.00 96.75 108 VAL A N 1
ATOM 797 C CA . VAL A 1 108 ? -1.314 4.345 6.511 1.00 96.75 108 VAL A CA 1
ATOM 798 C C . VAL A 1 108 ? -2.205 3.870 7.654 1.00 96.75 108 VAL A C 1
ATOM 800 O O . VAL A 1 108 ? -3.421 3.805 7.504 1.00 96.75 108 VAL A O 1
ATOM 803 N N . ILE A 1 109 ? -1.609 3.561 8.806 1.00 96.94 109 ILE A N 1
ATOM 804 C CA . ILE A 1 109 ? -2.334 3.166 10.019 1.00 96.94 109 ILE A CA 1
ATOM 805 C C . ILE A 1 109 ? -1.972 4.150 11.134 1.00 96.94 109 ILE A C 1
ATOM 807 O O . ILE A 1 109 ? -0.841 4.163 11.613 1.00 96.94 109 ILE A O 1
ATOM 811 N N . ASP A 1 110 ? -2.933 4.976 11.540 1.00 96.56 110 ASP A N 1
ATOM 812 C CA . ASP A 1 110 ? -2.844 5.868 12.698 1.00 96.56 110 ASP A CA 1
ATOM 813 C C . ASP A 1 110 ? -3.513 5.192 13.903 1.00 96.56 110 ASP A C 1
ATOM 815 O O . ASP A 1 110 ? -4.733 5.261 14.093 1.00 96.56 110 ASP A O 1
ATOM 819 N N . ALA A 1 111 ? -2.706 4.473 14.687 1.00 96.19 111 ALA A N 1
ATOM 820 C CA . ALA A 1 111 ? -3.143 3.802 15.902 1.00 96.19 111 ALA A CA 1
ATOM 821 C C . ALA A 1 111 ? -2.821 4.647 17.137 1.00 96.19 111 ALA A C 1
ATOM 823 O O . ALA A 1 111 ? -1.664 4.781 17.538 1.00 96.19 111 ALA A O 1
ATOM 824 N N . ALA A 1 112 ? -3.855 5.222 17.753 1.00 97.06 112 ALA A N 1
ATOM 825 C CA . ALA A 1 112 ? -3.693 6.040 18.947 1.00 97.06 112 ALA A CA 1
ATOM 826 C C . ALA A 1 112 ? -3.262 5.210 20.174 1.00 97.06 112 ALA A C 1
ATOM 828 O O . ALA A 1 112 ? -3.315 3.981 20.194 1.00 97.06 112 ALA A O 1
ATOM 829 N N . GLU A 1 113 ? -2.865 5.895 21.243 1.00 98.25 113 GLU A N 1
ATOM 830 C CA . GLU A 1 113 ? -2.437 5.271 22.500 1.00 98.25 113 GLU A CA 1
ATOM 831 C C . GLU A 1 113 ? -3.441 4.219 23.017 1.00 98.25 113 GLU A C 1
ATOM 833 O O . GLU A 1 113 ? -4.652 4.453 23.032 1.00 98.25 113 GLU A O 1
ATOM 838 N N . ASN A 1 114 ? -2.944 3.071 23.488 1.00 98.25 114 ASN A N 1
ATOM 839 C CA . ASN A 1 114 ? -3.757 1.968 24.023 1.00 98.25 114 ASN A CA 1
ATOM 840 C C . ASN A 1 114 ? -4.863 1.487 23.064 1.00 98.25 114 ASN A C 1
ATOM 842 O O . ASN A 1 114 ? -5.925 1.060 23.515 1.00 98.25 114 ASN A O 1
ATOM 846 N N . SER A 1 115 ? -4.652 1.618 21.756 1.00 98.44 115 SER A N 1
ATOM 847 C CA . SER A 1 115 ? -5.519 1.017 20.747 1.00 98.44 115 SER A CA 1
ATOM 848 C C . SER A 1 115 ? -4.939 -0.296 20.228 1.00 98.44 115 SER A C 1
ATOM 850 O O . SER A 1 115 ? -3.740 -0.546 20.347 1.00 98.44 115 SER A O 1
ATOM 852 N N . GLU A 1 116 ? -5.796 -1.134 19.653 1.00 98.44 116 GLU A N 1
ATOM 853 C CA . GLU A 1 116 ? -5.404 -2.420 19.082 1.00 98.44 116 GLU A CA 1
ATOM 854 C C . GLU A 1 116 ? -6.169 -2.685 17.784 1.00 98.44 116 GLU A C 1
ATOM 856 O O . GLU A 1 116 ? -7.395 -2.580 17.731 1.00 98.44 116 GLU A O 1
ATOM 861 N N . ILE A 1 117 ? -5.439 -3.041 16.730 1.00 98.50 117 ILE A N 1
ATOM 862 C CA . ILE A 1 117 ? -5.986 -3.432 15.433 1.00 98.50 117 ILE A CA 1
ATOM 863 C C . ILE A 1 117 ? -5.082 -4.500 14.820 1.00 98.50 117 ILE A C 1
ATOM 865 O O . ILE A 1 117 ? -3.860 -4.418 14.924 1.00 98.50 117 ILE A O 1
ATOM 869 N N . THR A 1 118 ? -5.678 -5.490 14.158 1.00 98.69 118 THR A N 1
ATOM 870 C CA . THR A 1 118 ? -4.942 -6.460 13.336 1.00 98.69 118 THR A CA 1
ATOM 871 C C . THR A 1 118 ? -5.222 -6.178 11.868 1.00 98.69 118 THR A C 1
ATOM 873 O O . THR A 1 118 ? -6.385 -6.130 11.463 1.00 98.69 118 THR A O 1
ATOM 876 N N . VAL A 1 119 ? -4.165 -6.015 11.072 1.00 98.62 119 VAL A N 1
ATOM 877 C CA . VAL A 1 119 ? -4.260 -5.726 9.636 1.00 98.62 119 VAL A CA 1
ATOM 878 C C . VAL A 1 119 ? -3.420 -6.727 8.853 1.00 98.62 119 VAL A C 1
ATOM 880 O O . VAL A 1 119 ? -2.265 -6.972 9.196 1.00 98.62 119 VAL A O 1
ATOM 883 N N . VAL A 1 120 ? -4.002 -7.290 7.796 1.00 98.62 120 VAL A N 1
ATOM 884 C CA . VAL A 1 120 ? -3.307 -8.105 6.797 1.00 98.62 120 VAL A CA 1
ATOM 885 C C . VAL A 1 120 ? -3.371 -7.375 5.465 1.00 98.62 120 VAL A C 1
ATOM 887 O O . VAL A 1 120 ? -4.451 -7.160 4.916 1.00 98.62 120 VAL A O 1
ATOM 890 N N . GLU A 1 121 ? -2.207 -7.017 4.936 1.00 98.44 121 GLU A N 1
ATOM 891 C CA . GLU A 1 121 ? -2.068 -6.470 3.590 1.00 98.44 121 GLU A CA 1
ATOM 892 C C . GLU A 1 121 ? -1.610 -7.586 2.648 1.00 98.44 121 GLU A C 1
ATOM 894 O O . GLU A 1 121 ? -0.609 -8.264 2.888 1.00 98.44 121 GLU A O 1
ATOM 899 N N . ARG A 1 122 ? -2.388 -7.820 1.593 1.00 98.31 122 ARG A N 1
ATOM 900 C CA . ARG A 1 122 ? -2.183 -8.894 0.627 1.00 98.31 122 ARG A CA 1
ATOM 901 C C . ARG A 1 122 ? -2.035 -8.308 -0.770 1.00 98.31 122 ARG A C 1
ATOM 903 O O . ARG A 1 122 ? -2.895 -7.568 -1.240 1.00 98.31 122 ARG A O 1
ATOM 910 N N . PHE A 1 123 ? -0.981 -8.725 -1.458 1.00 97.31 123 PHE A N 1
ATOM 911 C CA . PHE A 1 123 ? -0.724 -8.389 -2.854 1.00 97.31 123 PHE A CA 1
ATOM 912 C C . PHE A 1 123 ? -0.878 -9.652 -3.694 1.00 97.31 123 PHE A C 1
ATOM 914 O O . PHE A 1 123 ? -0.264 -10.672 -3.386 1.00 97.31 123 PHE A O 1
ATOM 921 N N . VAL A 1 124 ? -1.726 -9.597 -4.718 1.00 96.94 124 VAL A N 1
ATOM 922 C CA . VAL A 1 124 ? -1.988 -10.718 -5.628 1.00 96.94 124 VAL A CA 1
ATOM 923 C C . VAL A 1 124 ? -1.979 -10.246 -7.076 1.00 96.94 124 VAL A C 1
ATOM 925 O O . VAL A 1 124 ? -2.323 -9.102 -7.382 1.00 96.94 124 VAL A O 1
ATOM 928 N N . SER A 1 125 ? -1.613 -11.153 -7.970 1.00 95.81 125 SER A N 1
ATOM 929 C CA . SER A 1 125 ? -1.756 -11.001 -9.413 1.00 95.81 125 SER A CA 1
ATOM 930 C C . SER A 1 125 ? -2.615 -12.138 -9.958 1.00 95.81 125 SER A C 1
ATOM 932 O O . SER A 1 125 ? -2.711 -13.194 -9.329 1.00 95.81 125 SER A O 1
ATOM 934 N N . ALA A 1 126 ? -3.254 -11.927 -11.108 1.00 90.88 126 ALA A N 1
ATOM 935 C CA . ALA A 1 126 ? -3.821 -13.045 -11.858 1.00 90.88 126 ALA A CA 1
ATOM 936 C C . ALA A 1 126 ? -2.695 -13.970 -12.363 1.00 90.88 126 ALA A C 1
ATOM 938 O O . ALA A 1 126 ? -1.561 -13.524 -12.550 1.00 90.88 126 ALA A O 1
ATOM 939 N N . ASP A 1 127 ? -3.000 -15.254 -12.566 1.00 89.69 127 ASP A N 1
ATOM 940 C CA . ASP A 1 127 ? -2.001 -16.279 -12.919 1.00 89.69 127 ASP A CA 1
ATOM 941 C C . ASP A 1 127 ? -1.249 -15.974 -14.231 1.00 89.69 127 ASP A C 1
ATOM 943 O O . ASP A 1 127 ? -0.121 -16.423 -14.423 1.00 89.69 127 ASP A O 1
ATOM 947 N N . ASP A 1 128 ? -1.869 -15.218 -15.139 1.00 88.38 128 ASP A N 1
ATOM 948 C CA . ASP A 1 128 ? -1.350 -14.838 -16.455 1.00 88.38 128 ASP A CA 1
ATOM 949 C C . ASP A 1 128 ? -0.724 -13.431 -16.496 1.00 88.38 128 ASP A C 1
ATOM 951 O O . ASP A 1 128 ? -0.397 -12.923 -17.572 1.00 88.38 128 ASP A O 1
ATOM 955 N N . VAL A 1 129 ? -0.532 -12.804 -15.334 1.00 84.81 129 VAL A N 1
ATOM 956 C CA . VAL A 1 129 ? 0.089 -11.483 -15.202 1.00 84.81 129 VAL A CA 1
ATOM 957 C C . VAL A 1 129 ? 1.565 -11.623 -14.835 1.00 84.81 129 VAL A C 1
ATOM 959 O O . VAL A 1 129 ? 1.899 -12.205 -13.803 1.00 84.81 129 VAL A O 1
ATOM 962 N N . ALA A 1 130 ? 2.431 -11.056 -15.681 1.00 62.91 130 ALA A N 1
ATOM 963 C CA . ALA A 1 130 ? 3.888 -11.020 -15.527 1.00 62.91 130 ALA A CA 1
ATOM 964 C C . ALA A 1 130 ? 4.431 -9.604 -15.270 1.00 62.91 130 ALA A C 1
ATOM 966 O O . ALA A 1 130 ? 3.888 -8.618 -15.834 1.00 62.91 130 ALA A O 1
#

Radius of gyration: 16.94 Å; chains: 1; bounding box: 44×37×43 Å

Foldseek 3Di:
DDPDDDQDDCVDPVCVPPPSVVDDLVQAAADAFDKDKPLQPPFKDDDPVQVVLPCVVPVDQPDPVSVVLNVQEPTIETEDDAQEESPDEIEMETEDAAERYDHRYHYYYHYDHNYYYHYHYYYYYDPPYD